Protein AF-A0A7X3R115-F1 (afdb_monomer)

Radius of gyration: 19.07 Å; Cα contacts (8 Å, |Δi|>4): 237; chains: 1; bounding box: 45×30×60 Å

pLDDT: mean 85.82, std 14.01, range [36.28, 98.56]

Nearest PDB structures (foldseek):
  5eo2-assembly1_D  TM=5.093E-01  e=8.673E-04  Staphylococcus aureus subsp. aureus Mu50
  3bnv-assembly1_B  TM=6.381E-01  e=6.927E-03  Campylobacter jejuni
  2ess-assembly1_A-2  TM=6.918E-01  e=4.363E-02  Bacteroides thetaiotaomicron VPI-5482
  2prx-assembly1_A  TM=5.884E-01  e=2.714E-02  Shewanella loihica PV-4
  2prx-assembly1_B  TM=5.678E-01  e=2.410E-02  Shewanella loihica PV-4

Structure (mmCIF, N/CA/C/O backbone):
data_AF-A0A7X3R115-F1
#
_entry.id   AF-A0A7X3R115-F1
#
loop_
_atom_site.group_PDB
_atom_site.id
_atom_site.type_symbol
_atom_site.label_atom_id
_atom_site.label_alt_id
_atom_site.label_comp_id
_atom_site.label_asym_id
_atom_site.label_entity_id
_atom_site.label_seq_id
_atom_site.pdbx_PDB_ins_code
_atom_site.Cartn_x
_atom_site.Cartn_y
_atom_site.Cartn_z
_atom_site.occupancy
_atom_site.B_iso_or_equiv
_atom_site.auth_seq_id
_atom_site.auth_comp_id
_atom_site.auth_asym_id
_atom_site.auth_atom_id
_atom_site.pdbx_PDB_model_num
ATOM 1 N N . MET A 1 1 ? -14.741 -1.376 26.313 1.00 44.09 1 MET A N 1
ATOM 2 C CA . MET A 1 1 ? -14.147 -1.277 24.967 1.00 4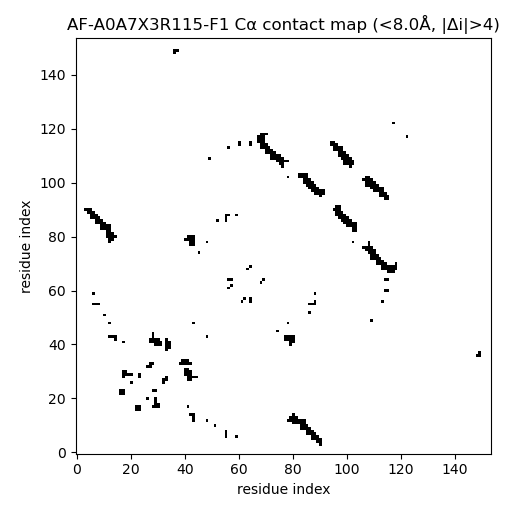4.09 1 MET A CA 1
ATOM 3 C C . MET A 1 1 ? -12.950 -0.357 25.082 1.00 44.09 1 MET A C 1
ATOM 5 O O . MET A 1 1 ? -13.138 0.796 25.445 1.00 44.09 1 MET A O 1
ATOM 9 N N . THR A 1 2 ? -11.740 -0.879 24.907 1.00 53.38 2 THR A N 1
ATOM 10 C CA . THR A 1 2 ? -10.528 -0.062 24.756 1.00 53.38 2 THR A CA 1
ATOM 11 C C . THR A 1 2 ? -10.669 0.765 23.480 1.00 53.38 2 THR A C 1
ATOM 13 O O . THR A 1 2 ? -11.201 0.261 22.490 1.00 53.38 2 THR A O 1
ATOM 16 N N . ALA A 1 3 ? -10.269 2.035 23.516 1.00 65.38 3 ALA A N 1
ATOM 17 C CA . ALA A 1 3 ? -10.263 2.863 22.317 1.00 65.38 3 ALA A CA 1
ATOM 18 C C . ALA A 1 3 ? -9.308 2.246 21.286 1.00 65.38 3 ALA A C 1
ATOM 20 O O . ALA A 1 3 ? -8.254 1.728 21.657 1.00 65.38 3 ALA A O 1
ATOM 21 N N . ALA A 1 4 ? -9.686 2.279 20.008 1.00 79.50 4 ALA A N 1
ATOM 22 C CA . ALA A 1 4 ? -8.748 1.972 18.940 1.00 79.50 4 ALA A CA 1
ATOM 23 C C . ALA A 1 4 ? -7.612 3.004 18.990 1.00 79.50 4 ALA A C 1
ATOM 25 O O . ALA A 1 4 ? -7.859 4.197 19.162 1.00 79.50 4 ALA A O 1
ATOM 26 N N . GLU A 1 5 ? -6.374 2.542 18.869 1.00 88.31 5 GLU A N 1
ATOM 27 C CA . GLU A 1 5 ? -5.181 3.375 18.994 1.00 88.31 5 GLU A CA 1
ATOM 28 C C . GLU A 1 5 ? -4.384 3.355 17.697 1.00 88.31 5 GLU A C 1
ATOM 30 O O . GLU A 1 5 ? -4.398 2.368 16.960 1.00 88.31 5 GLU A O 1
ATOM 35 N N . THR A 1 6 ? -3.653 4.438 17.444 1.00 91.38 6 THR A N 1
ATOM 36 C CA . THR A 1 6 ? -2.671 4.472 16.363 1.00 91.38 6 THR A CA 1
ATOM 37 C C . THR A 1 6 ? -1.557 3.467 16.636 1.00 91.38 6 THR A C 1
ATOM 39 O O . THR A 1 6 ? -1.112 3.292 17.776 1.00 91.38 6 THR A O 1
ATOM 42 N N . ARG A 1 7 ? -1.088 2.818 15.574 1.00 92.69 7 ARG A N 1
ATOM 43 C CA . ARG A 1 7 ? 0.019 1.868 15.615 1.00 92.69 7 ARG A CA 1
ATOM 44 C C . ARG A 1 7 ? 1.049 2.193 14.531 1.00 92.69 7 ARG A C 1
ATOM 46 O O . ARG A 1 7 ? 0.686 2.731 13.484 1.00 92.69 7 ARG A O 1
ATOM 53 N N . GLU A 1 8 ? 2.318 1.892 14.801 1.00 94.94 8 GLU A N 1
ATOM 54 C CA . GLU A 1 8 ? 3.453 2.204 13.925 1.00 94.94 8 GLU A CA 1
ATOM 55 C C . GLU A 1 8 ? 4.391 1.000 13.770 1.00 94.94 8 GLU A C 1
ATOM 57 O O . GLU A 1 8 ? 4.725 0.344 14.754 1.00 94.94 8 GLU A O 1
ATOM 62 N N . TRP A 1 9 ? 4.859 0.775 12.540 1.00 95.50 9 TRP A N 1
ATOM 63 C CA . TRP A 1 9 ? 5.897 -0.191 12.181 1.00 95.50 9 TRP A CA 1
ATOM 64 C C . TRP A 1 9 ? 6.952 0.466 11.308 1.00 95.50 9 TRP A C 1
ATOM 66 O O . TRP A 1 9 ? 6.718 1.499 10.675 1.00 95.50 9 TRP A O 1
ATOM 76 N N . ARG A 1 10 ? 8.128 -0.155 11.265 1.00 96.94 10 ARG A N 1
ATOM 77 C CA . ARG A 1 10 ? 9.242 0.281 10.428 1.00 96.94 10 ARG A CA 1
ATOM 78 C C . ARG A 1 10 ? 9.834 -0.905 9.701 1.00 96.94 10 ARG A C 1
ATOM 80 O O . ARG A 1 10 ? 9.954 -1.987 10.270 1.00 96.94 10 ARG A O 1
ATOM 87 N N . VAL A 1 11 ? 10.220 -0.666 8.459 1.00 96.94 11 VAL A N 1
ATOM 88 C CA . VAL A 1 11 ? 10.942 -1.617 7.623 1.00 96.94 11 VAL A CA 1
ATOM 89 C C . VAL A 1 11 ? 12.022 -0.856 6.870 1.00 96.94 11 VAL A C 1
ATOM 91 O O . VAL A 1 11 ? 11.786 0.256 6.403 1.00 96.94 11 VAL A O 1
ATOM 94 N N . VAL A 1 12 ? 13.213 -1.439 6.777 1.00 97.25 12 VAL A N 1
ATOM 95 C CA . VAL A 1 12 ? 14.221 -0.963 5.829 1.00 97.25 12 VAL A CA 1
ATOM 96 C C . VAL A 1 12 ? 13.921 -1.649 4.513 1.00 97.25 12 VAL A C 1
ATOM 98 O O . VAL A 1 12 ? 13.928 -2.877 4.443 1.00 97.25 12 VAL A O 1
ATOM 101 N N . ALA A 1 13 ? 13.594 -0.856 3.503 1.00 95.06 13 ALA A N 1
ATOM 102 C CA . ALA A 1 13 ? 13.255 -1.353 2.191 1.00 95.06 13 ALA A CA 1
ATOM 103 C C . ALA A 1 13 ? 14.440 -2.104 1.581 1.00 95.06 13 ALA A C 1
ATOM 105 O O . ALA A 1 13 ? 15.583 -1.653 1.660 1.00 95.06 13 ALA A O 1
ATOM 106 N N . PHE A 1 14 ? 14.162 -3.242 0.959 1.00 91.06 14 PHE A N 1
ATOM 107 C CA . PHE A 1 14 ? 15.163 -4.051 0.281 1.00 91.06 14 PHE A CA 1
ATOM 108 C C . PHE A 1 14 ? 14.610 -4.556 -1.049 1.00 91.06 14 PHE A C 1
ATOM 110 O O . PHE A 1 14 ? 13.397 -4.712 -1.218 1.00 91.06 14 PHE A O 1
ATOM 117 N N . LEU A 1 15 ? 15.523 -4.781 -1.985 1.00 84.94 15 LEU A N 1
ATOM 118 C CA . LEU A 1 15 ? 15.281 -5.457 -3.247 1.00 84.94 15 LEU A CA 1
ATOM 119 C C . LEU A 1 15 ? 16.369 -6.521 -3.367 1.00 84.94 15 LEU A C 1
ATOM 121 O O . LEU A 1 15 ? 17.552 -6.190 -3.426 1.00 84.94 15 LEU A O 1
ATOM 125 N N . ASP A 1 16 ? 15.968 -7.786 -3.312 1.00 77.50 16 ASP A N 1
ATOM 126 C CA . ASP A 1 16 ? 16.913 -8.889 -3.456 1.00 77.50 16 ASP A CA 1
ATOM 127 C C . ASP A 1 16 ? 17.467 -8.904 -4.883 1.00 77.50 16 ASP A C 1
ATOM 129 O O . ASP A 1 16 ? 16.737 -8.632 -5.839 1.00 77.50 16 ASP A O 1
ATOM 133 N N . ASP A 1 17 ? 18.762 -9.202 -5.002 1.00 73.88 17 ASP A N 1
ATOM 134 C CA . ASP A 1 17 ? 19.474 -9.316 -6.277 1.00 73.88 17 ASP A CA 1
ATOM 135 C C . ASP A 1 17 ? 19.304 -8.086 -7.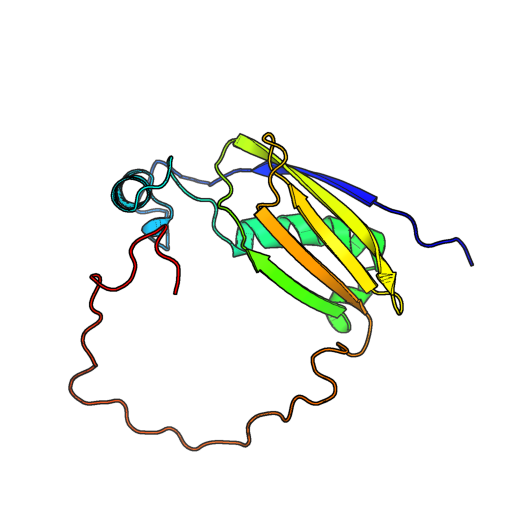198 1.00 73.88 17 ASP A C 1
ATOM 137 O O . ASP A 1 17 ? 19.232 -8.213 -8.418 1.00 73.88 17 ASP A O 1
ATOM 141 N N . GLU A 1 18 ? 19.263 -6.873 -6.623 1.00 67.56 18 GLU A N 1
ATOM 142 C CA . GLU A 1 18 ? 19.039 -5.616 -7.366 1.00 67.56 18 GLU A CA 1
ATOM 143 C C . GLU A 1 18 ? 20.052 -5.355 -8.497 1.00 67.56 18 GLU A C 1
ATOM 145 O O . GLU A 1 18 ? 19.731 -4.666 -9.466 1.00 67.56 18 GLU A O 1
ATOM 150 N N . ASP A 1 19 ? 21.250 -5.935 -8.388 1.00 68.12 19 ASP A N 1
ATOM 151 C CA . ASP A 1 19 ? 22.332 -5.846 -9.373 1.00 68.12 19 ASP A CA 1
ATOM 152 C C . ASP A 1 19 ? 22.329 -7.003 -10.398 1.00 68.12 19 ASP A C 1
ATOM 154 O O . ASP A 1 19 ? 23.183 -7.026 -11.288 1.00 68.12 19 ASP A O 1
ATOM 158 N N . ASP A 1 20 ? 21.410 -7.975 -10.289 1.00 70.25 20 ASP A N 1
ATOM 159 C CA . ASP A 1 20 ? 21.247 -9.077 -11.247 1.00 70.25 20 ASP A CA 1
ATOM 160 C C . ASP A 1 20 ? 19.943 -8.922 -12.055 1.00 70.25 20 ASP A C 1
ATOM 162 O O . ASP A 1 20 ? 18.870 -9.373 -11.640 1.00 70.25 20 ASP A O 1
ATOM 166 N N . PRO A 1 21 ? 20.014 -8.355 -13.273 1.00 64.19 21 PRO A N 1
ATOM 167 C CA . PRO A 1 21 ? 18.851 -8.193 -14.139 1.00 64.19 21 PRO A CA 1
ATOM 168 C C . PRO A 1 21 ? 18.144 -9.509 -14.487 1.00 64.19 21 PRO A C 1
ATOM 170 O O . PRO A 1 21 ? 16.980 -9.477 -14.877 1.00 64.19 21 PRO A O 1
ATOM 173 N N . ALA A 1 22 ? 18.823 -10.659 -14.389 1.00 65.62 22 ALA A N 1
ATOM 174 C CA . ALA A 1 22 ? 18.226 -11.963 -14.668 1.00 65.62 22 ALA A CA 1
ATOM 175 C C . ALA A 1 22 ? 17.395 -12.506 -13.492 1.00 65.62 22 ALA A C 1
ATOM 177 O O . ALA A 1 22 ? 16.547 -13.375 -13.707 1.00 65.62 22 ALA A O 1
ATOM 178 N N . ALA A 1 23 ? 17.621 -12.002 -12.274 1.00 62.34 23 ALA A N 1
ATOM 179 C CA . ALA A 1 23 ? 16.837 -12.335 -11.086 1.00 62.34 23 ALA A CA 1
ATOM 180 C C . ALA A 1 23 ? 15.541 -11.506 -10.986 1.00 62.34 23 ALA A C 1
ATOM 182 O O . ALA A 1 23 ? 14.582 -11.912 -10.326 1.00 62.34 23 ALA A O 1
ATOM 183 N N . LEU A 1 24 ? 15.477 -10.371 -11.689 1.00 64.19 24 LEU A N 1
ATOM 184 C CA . LEU A 1 24 ? 14.325 -9.477 -11.695 1.00 64.19 24 LEU A CA 1
ATOM 185 C C . LEU A 1 24 ? 13.272 -9.929 -12.717 1.00 64.19 24 LEU A C 1
ATOM 187 O O . LEU A 1 24 ? 13.471 -9.875 -13.929 1.00 64.19 24 LEU A O 1
ATOM 191 N N . VAL A 1 25 ? 12.109 -10.352 -12.214 1.00 64.69 25 VAL A N 1
ATOM 192 C CA . VAL A 1 25 ? 10.982 -10.829 -13.040 1.00 64.69 25 VAL A CA 1
ATOM 193 C C . VAL A 1 25 ? 10.370 -9.705 -13.893 1.00 64.69 25 VAL A C 1
ATOM 195 O O . VAL A 1 25 ? 9.878 -9.973 -14.990 1.00 64.69 25 VAL A O 1
ATOM 198 N N . ASP A 1 26 ? 10.425 -8.455 -13.418 1.00 70.94 26 ASP A N 1
ATOM 199 C CA . ASP A 1 26 ? 10.033 -7.259 -14.172 1.00 70.94 26 ASP A CA 1
ATOM 200 C C . ASP A 1 26 ? 11.241 -6.309 -14.327 1.00 70.94 26 ASP A C 1
ATOM 202 O O . ASP A 1 26 ? 11.765 -5.810 -13.322 1.00 70.94 26 ASP A O 1
ATOM 206 N N . PRO A 1 27 ? 11.680 -6.022 -15.570 1.00 72.31 27 PRO A N 1
ATOM 207 C CA . PRO A 1 27 ? 12.828 -5.163 -15.842 1.00 72.31 27 PRO A CA 1
ATOM 208 C C . PRO A 1 27 ? 12.720 -3.747 -15.270 1.00 72.31 27 PRO A C 1
ATOM 210 O O . PRO A 1 27 ? 13.751 -3.095 -15.108 1.00 72.31 27 PRO A O 1
ATOM 213 N N . VAL A 1 28 ? 11.519 -3.235 -14.966 1.00 73.19 28 VAL A N 1
ATOM 214 C CA . VAL A 1 28 ? 11.351 -1.886 -14.388 1.00 73.19 28 VAL A CA 1
ATOM 215 C C . VAL A 1 28 ? 12.022 -1.749 -13.017 1.00 73.19 28 VAL A C 1
ATOM 217 O O . VAL A 1 28 ? 12.358 -0.642 -12.599 1.00 73.19 28 VAL A O 1
ATOM 220 N N . HIS A 1 29 ? 12.258 -2.872 -12.335 1.00 78.94 29 HIS A N 1
ATOM 221 C CA . HIS A 1 29 ? 12.978 -2.922 -11.066 1.00 78.94 29 HIS A CA 1
ATOM 222 C C . HIS A 1 29 ? 14.501 -2.931 -11.241 1.00 78.94 29 HIS A C 1
ATOM 224 O O . HIS A 1 29 ? 15.210 -2.806 -10.250 1.00 78.94 29 HIS A O 1
ATOM 230 N N . SER A 1 30 ? 15.014 -3.019 -12.476 1.00 80.38 30 SER A N 1
ATOM 231 C CA . SER A 1 30 ? 16.454 -2.931 -12.733 1.00 80.38 30 SER A CA 1
ATOM 232 C C . SER A 1 30 ? 16.961 -1.488 -12.606 1.00 80.38 30 SER A C 1
ATOM 234 O O . SER A 1 30 ? 16.266 -0.545 -13.014 1.00 80.38 30 SER A O 1
ATOM 236 N N . PRO A 1 31 ? 18.180 -1.275 -12.080 1.00 81.12 31 PRO A N 1
ATOM 237 C CA . PRO A 1 31 ? 18.756 0.057 -11.947 1.00 81.12 31 PRO A CA 1
ATOM 238 C C . PRO A 1 31 ? 18.918 0.796 -13.284 1.00 81.12 31 PRO A C 1
ATOM 240 O O . PRO A 1 31 ? 18.854 2.029 -13.305 1.00 81.12 31 PRO A O 1
ATOM 243 N N . GLU A 1 32 ? 19.163 0.080 -14.383 1.00 82.12 32 GLU A N 1
ATOM 244 C CA . GLU A 1 32 ? 19.354 0.645 -15.720 1.00 82.12 32 GLU A CA 1
ATOM 245 C C . GLU A 1 32 ? 18.037 1.183 -16.280 1.00 82.12 32 GLU A C 1
ATOM 247 O O . GLU A 1 32 ? 17.932 2.384 -16.548 1.00 82.12 32 GLU A O 1
ATOM 252 N N . LEU A 1 33 ? 17.011 0.329 -16.398 1.00 81.31 33 LEU A N 1
ATOM 253 C CA . LEU A 1 33 ? 15.732 0.733 -16.985 1.00 81.31 33 LEU A CA 1
ATOM 254 C C . LEU A 1 33 ? 15.024 1.776 -16.116 1.00 81.31 33 LEU A C 1
ATOM 256 O O . LEU A 1 33 ? 14.454 2.732 -16.642 1.00 81.31 33 LEU A O 1
ATOM 260 N N . ALA A 1 34 ? 15.096 1.657 -14.788 1.00 84.50 34 ALA A N 1
ATOM 261 C CA . ALA A 1 34 ? 14.502 2.648 -13.899 1.00 84.50 34 ALA A CA 1
ATOM 262 C C . ALA A 1 34 ? 15.097 4.051 -14.135 1.00 84.50 34 ALA A C 1
ATOM 264 O O . ALA A 1 34 ? 14.360 5.038 -14.209 1.00 84.50 34 ALA A O 1
ATOM 265 N N . ARG A 1 35 ? 16.418 4.153 -14.334 1.00 85.81 35 ARG A N 1
ATOM 266 C CA . ARG A 1 35 ? 17.076 5.431 -14.651 1.00 85.81 35 ARG A CA 1
ATOM 267 C C . ARG A 1 35 ? 16.712 5.954 -16.034 1.00 85.81 35 ARG A C 1
ATOM 269 O O . ARG A 1 35 ? 16.486 7.156 -16.169 1.00 85.81 35 ARG A O 1
ATOM 276 N N . GLU A 1 36 ? 16.607 5.086 -17.039 1.00 85.75 36 GLU A N 1
ATOM 277 C CA . GLU A 1 36 ? 16.128 5.472 -18.376 1.00 85.75 36 GLU A CA 1
ATOM 278 C C . GLU A 1 36 ? 14.705 6.053 -18.334 1.00 85.75 36 GLU A C 1
ATOM 280 O O . GLU A 1 36 ? 14.395 7.002 -19.057 1.00 85.75 36 GLU A O 1
ATOM 285 N N . LEU A 1 37 ? 13.861 5.537 -17.437 1.00 83.75 37 LEU A N 1
ATOM 286 C CA . LEU A 1 37 ? 12.502 6.024 -17.192 1.00 83.75 37 LEU A CA 1
ATOM 287 C C . LEU A 1 37 ? 12.437 7.264 -16.277 1.00 83.75 37 LEU A C 1
ATOM 289 O O . LEU A 1 37 ? 11.352 7.806 -16.058 1.00 83.75 37 LEU A O 1
ATOM 293 N N . GLY A 1 38 ? 13.579 7.749 -15.777 1.00 87.31 38 GLY A N 1
ATOM 294 C CA . GLY A 1 38 ? 13.687 8.972 -14.976 1.00 87.31 38 GLY A CA 1
ATOM 295 C C . GLY A 1 38 ? 13.582 8.779 -13.460 1.00 87.31 38 GLY A C 1
ATOM 296 O O . GLY A 1 38 ? 13.442 9.767 -12.737 1.00 87.31 38 GLY A O 1
ATOM 297 N N . PHE A 1 39 ? 13.654 7.544 -12.961 1.00 89.38 39 PHE A N 1
ATOM 298 C CA . PHE A 1 39 ? 13.746 7.260 -11.527 1.00 89.38 39 PHE A CA 1
ATOM 299 C C . PHE A 1 39 ? 15.184 7.408 -11.009 1.00 89.38 39 PHE A C 1
ATOM 301 O O . PHE A 1 39 ? 16.151 7.408 -11.772 1.00 89.38 39 PHE A O 1
ATOM 308 N N . ALA A 1 40 ? 15.343 7.530 -9.687 1.00 86.12 40 ALA A N 1
ATOM 309 C CA . ALA A 1 40 ? 16.663 7.700 -9.073 1.00 86.12 40 ALA A CA 1
ATOM 310 C C . ALA A 1 40 ? 17.525 6.417 -9.108 1.00 86.12 40 ALA A C 1
ATOM 312 O O . ALA A 1 40 ? 18.757 6.483 -9.055 1.00 86.12 40 ALA A O 1
ATOM 313 N N . GLY A 1 41 ? 16.884 5.253 -9.219 1.00 86.44 41 GLY A N 1
ATOM 314 C CA . GLY A 1 41 ? 17.501 3.930 -9.203 1.00 86.44 41 GLY A CA 1
ATOM 315 C C . GLY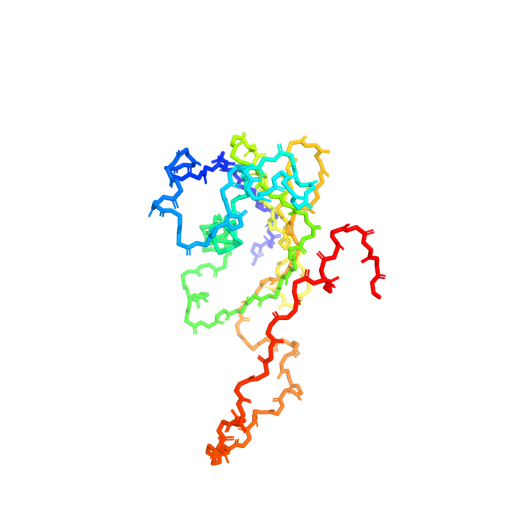 A 1 41 ? 16.435 2.838 -9.223 1.00 86.44 41 GLY A C 1
ATOM 316 O O . GLY A 1 41 ? 15.269 3.136 -9.491 1.00 86.44 41 GLY A O 1
ATOM 317 N N . ALA A 1 42 ? 16.844 1.603 -8.929 1.00 86.81 42 ALA A N 1
ATOM 318 C CA . ALA A 1 42 ? 15.950 0.454 -8.837 1.00 86.81 42 ALA A CA 1
ATOM 319 C C . ALA A 1 42 ? 14.763 0.734 -7.904 1.00 86.81 42 ALA A C 1
ATOM 321 O O . ALA A 1 42 ? 14.915 1.323 -6.831 1.00 86.81 42 ALA A O 1
ATOM 322 N N . LEU A 1 43 ? 13.573 0.326 -8.337 1.00 89.94 43 LEU A N 1
ATOM 323 C CA . LEU A 1 43 ? 12.340 0.492 -7.576 1.00 89.94 43 LEU A CA 1
ATOM 324 C C . LEU A 1 43 ? 12.020 -0.802 -6.845 1.00 89.94 43 LEU A C 1
ATOM 326 O O . LEU A 1 43 ? 12.040 -1.862 -7.463 1.00 89.94 43 LEU A O 1
ATOM 330 N N . VAL A 1 44 ? 11.618 -0.725 -5.580 1.00 91.25 44 VAL A N 1
ATOM 331 C CA . VAL A 1 44 ? 11.010 -1.887 -4.925 1.00 91.25 44 VAL A CA 1
ATOM 332 C C . VAL A 1 44 ? 9.641 -2.163 -5.556 1.00 91.25 44 VAL A C 1
ATOM 334 O O . VAL A 1 44 ? 8.853 -1.241 -5.786 1.00 91.25 44 VAL A O 1
ATOM 337 N N . ALA A 1 45 ? 9.349 -3.436 -5.822 1.00 89.75 45 ALA A N 1
ATOM 338 C CA . ALA A 1 45 ? 8.067 -3.871 -6.363 1.00 89.75 45 ALA A CA 1
ATOM 339 C C . ALA A 1 45 ? 6.885 -3.503 -5.449 1.00 89.75 45 ALA A C 1
ATOM 341 O O . ALA A 1 45 ? 6.971 -3.550 -4.220 1.00 89.75 45 ALA A O 1
ATOM 342 N N . GLY A 1 46 ? 5.771 -3.075 -6.051 1.00 90.38 46 GLY A N 1
ATOM 343 C CA . GLY A 1 46 ? 4.633 -2.530 -5.305 1.00 90.38 46 GLY A CA 1
ATOM 344 C C . GLY A 1 46 ? 3.959 -3.554 -4.389 1.00 90.38 46 GLY A C 1
ATOM 345 O O . GLY A 1 46 ? 3.487 -3.202 -3.311 1.00 90.38 46 GLY A O 1
ATOM 346 N N . ASP A 1 47 ? 3.946 -4.820 -4.789 1.00 90.06 47 ASP A N 1
ATOM 347 C CA . ASP A 1 47 ? 3.507 -5.952 -3.974 1.00 90.06 47 ASP A CA 1
ATOM 348 C C . ASP A 1 47 ? 4.399 -6.161 -2.744 1.00 90.06 47 ASP A C 1
ATOM 350 O O . ASP A 1 47 ? 3.861 -6.328 -1.650 1.00 90.06 47 ASP A O 1
ATOM 354 N N . ASN A 1 48 ? 5.725 -6.048 -2.881 1.00 92.06 48 ASN A N 1
ATOM 355 C CA . ASN A 1 48 ? 6.655 -6.075 -1.745 1.00 92.06 48 ASN A CA 1
ATOM 356 C C . ASN A 1 48 ? 6.400 -4.905 -0.790 1.00 92.06 48 ASN A C 1
ATOM 358 O O . ASN A 1 48 ? 6.238 -5.112 0.414 1.00 92.06 48 ASN A O 1
ATOM 362 N N . VAL A 1 49 ? 6.291 -3.683 -1.330 1.00 95.25 49 VAL A N 1
ATOM 363 C CA . VAL A 1 49 ? 5.983 -2.487 -0.532 1.00 95.25 49 VAL A CA 1
ATOM 364 C C . VAL A 1 49 ? 4.667 -2.686 0.221 1.00 95.25 49 VAL A C 1
ATOM 366 O O . VAL A 1 49 ? 4.618 -2.531 1.437 1.00 95.25 49 VAL A O 1
ATOM 369 N N . TRP A 1 50 ? 3.593 -3.084 -0.462 1.00 96.19 50 TRP A N 1
ATOM 370 C CA . TRP A 1 50 ? 2.312 -3.351 0.190 1.00 96.19 50 TRP A CA 1
ATOM 371 C C . TRP A 1 50 ? 2.412 -4.469 1.238 1.00 96.19 50 TRP A C 1
ATOM 373 O O . TRP A 1 50 ? 1.865 -4.333 2.336 1.00 96.19 50 TRP A O 1
ATOM 383 N N . GLY A 1 51 ? 3.139 -5.544 0.936 1.00 95.44 51 GLY A N 1
ATOM 384 C CA . GLY A 1 51 ? 3.322 -6.703 1.806 1.00 95.44 51 GLY A CA 1
ATOM 385 C C . GLY A 1 51 ? 3.894 -6.347 3.178 1.00 95.44 51 GLY A C 1
ATOM 386 O O . GLY A 1 51 ? 3.451 -6.898 4.186 1.00 95.44 51 GLY A O 1
ATOM 387 N N . TRP A 1 52 ? 4.792 -5.361 3.260 1.00 96.56 52 TRP A N 1
ATOM 388 C CA . TRP A 1 52 ? 5.343 -4.903 4.541 1.00 96.56 52 TRP A CA 1
ATOM 389 C C . TRP A 1 52 ? 4.306 -4.289 5.483 1.00 96.56 52 TRP A C 1
ATOM 391 O O . TRP A 1 52 ? 4.538 -4.227 6.689 1.00 96.56 52 TRP A O 1
ATOM 401 N N . SER A 1 53 ? 3.148 -3.870 4.969 1.00 97.19 53 SER A N 1
ATOM 402 C CA . SER A 1 53 ? 2.047 -3.395 5.806 1.00 97.19 53 SER A CA 1
ATOM 403 C C . SER A 1 53 ? 1.224 -4.515 6.447 1.00 97.19 53 SER A C 1
ATOM 405 O O . SER A 1 53 ? 0.515 -4.268 7.420 1.00 97.19 53 SER A O 1
ATOM 407 N N . VAL A 1 54 ? 1.322 -5.754 5.959 1.00 96.69 54 VAL A N 1
ATOM 408 C CA . VAL A 1 54 ? 0.487 -6.865 6.438 1.00 96.69 54 VAL A CA 1
ATOM 409 C C . VAL A 1 54 ? 0.695 -7.166 7.928 1.00 96.69 54 VAL A C 1
ATOM 411 O O . VAL A 1 54 ? -0.311 -7.246 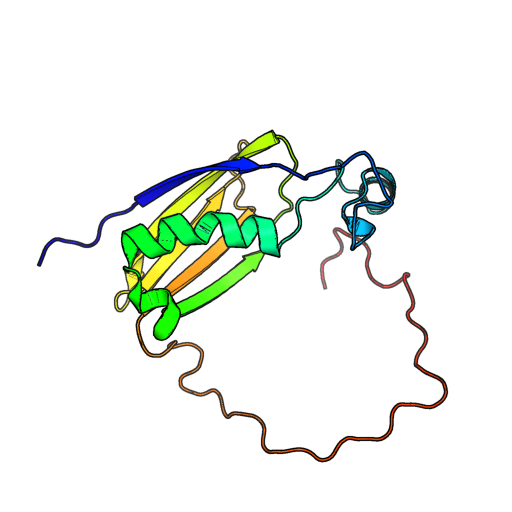8.630 1.00 96.69 54 VAL A O 1
ATOM 414 N N . PRO A 1 55 ? 1.926 -7.256 8.476 1.00 95.25 55 PRO A N 1
ATOM 415 C CA . PRO A 1 55 ? 2.116 -7.459 9.916 1.00 95.25 55 PRO A CA 1
ATOM 416 C C . PRO A 1 55 ? 1.421 -6.384 10.761 1.00 95.25 55 PRO A C 1
ATOM 418 O O . PRO A 1 55 ? 0.721 -6.695 11.722 1.00 95.25 55 PRO A O 1
ATOM 421 N N . ALA A 1 56 ? 1.526 -5.126 10.327 1.00 95.31 56 ALA A N 1
ATOM 422 C CA . ALA A 1 56 ? 0.893 -3.983 10.970 1.00 95.31 56 ALA A CA 1
ATOM 423 C C . ALA A 1 56 ? -0.640 -4.093 11.005 1.00 95.31 56 ALA A C 1
ATOM 425 O O . ALA A 1 56 ? -1.296 -3.786 12.005 1.00 95.31 56 ALA A O 1
ATOM 426 N N . ILE A 1 57 ? -1.216 -4.569 9.904 1.00 96.62 57 ILE A N 1
ATOM 427 C CA . ILE A 1 57 ? -2.648 -4.819 9.776 1.00 96.62 57 ILE A CA 1
ATOM 428 C C . ILE A 1 57 ? -3.080 -5.965 10.698 1.00 96.62 57 ILE A C 1
ATOM 430 O O . ILE A 1 57 ? -4.065 -5.813 11.419 1.00 96.62 57 ILE A O 1
ATOM 434 N N . LEU A 1 58 ? -2.344 -7.079 10.718 1.00 95.88 58 LEU A N 1
ATOM 435 C CA . LEU A 1 58 ? -2.667 -8.249 11.543 1.00 95.88 58 LEU A CA 1
ATOM 436 C C . LEU A 1 58 ? -2.598 -7.933 13.038 1.00 95.88 58 LEU A C 1
ATOM 438 O O . LEU A 1 58 ? -3.510 -8.285 13.780 1.00 95.88 58 LEU A O 1
ATOM 442 N N . GLU A 1 59 ? -1.586 -7.192 13.482 1.00 94.00 59 GLU A N 1
ATOM 443 C CA . GLU A 1 59 ? -1.488 -6.744 14.875 1.00 94.00 59 GLU A CA 1
ATOM 444 C C . GLU A 1 59 ? -2.615 -5.770 15.271 1.00 94.00 59 GLU A C 1
ATOM 446 O O . GLU A 1 59 ? -3.012 -5.715 16.437 1.00 94.00 59 GLU A O 1
ATOM 451 N N . THR A 1 60 ? -3.154 -5.007 14.313 1.00 94.19 60 THR A N 1
ATOM 452 C CA . THR A 1 60 ? -4.206 -4.007 14.565 1.00 94.19 60 THR A CA 1
ATOM 453 C C . THR A 1 60 ? -5.618 -4.601 14.504 1.0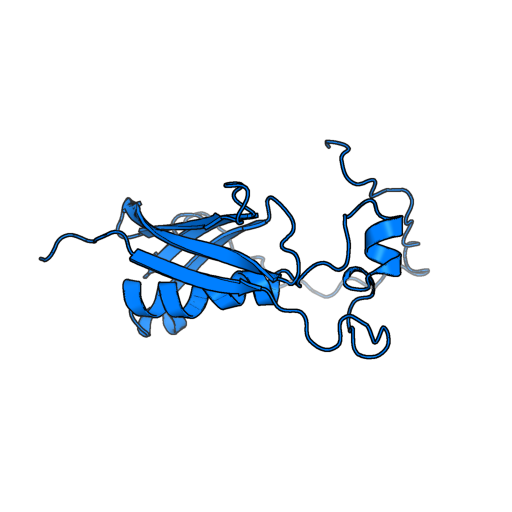0 94.19 60 THR A C 1
ATOM 455 O O . THR A 1 60 ? -6.459 -4.296 15.350 1.00 94.19 60 THR A O 1
ATOM 458 N N . LEU A 1 61 ? -5.904 -5.433 13.500 1.00 93.88 61 LEU A N 1
ATOM 459 C CA . LEU A 1 61 ? -7.246 -5.945 13.181 1.00 93.88 61 LEU A CA 1
ATOM 460 C C . LEU A 1 61 ? -7.436 -7.434 13.529 1.00 93.88 61 LEU A C 1
ATOM 462 O O . LEU A 1 61 ? -8.579 -7.916 13.570 1.00 93.88 61 LEU A O 1
ATOM 466 N N . GLY A 1 62 ? -6.343 -8.140 13.825 1.00 95.12 62 GLY A N 1
ATOM 467 C CA . GLY A 1 62 ? -6.292 -9.574 14.100 1.00 95.12 62 GLY A CA 1
ATOM 468 C C . GLY A 1 62 ? -6.307 -10.442 12.839 1.00 95.12 62 GLY A C 1
ATOM 469 O O . GLY A 1 62 ? -6.734 -10.009 11.768 1.00 95.12 62 GLY A O 1
ATOM 470 N N . ASP A 1 63 ? -5.922 -11.709 12.999 1.00 96.81 63 ASP A N 1
ATOM 471 C CA . ASP A 1 63 ? -5.761 -12.685 11.906 1.00 96.81 63 ASP A CA 1
ATOM 472 C C . ASP A 1 63 ? -7.020 -12.899 11.058 1.00 96.81 63 ASP A C 1
ATOM 474 O O . ASP A 1 63 ? -6.932 -13.137 9.858 1.00 96.81 63 ASP A O 1
ATOM 478 N N . ALA A 1 64 ? -8.205 -12.720 11.646 1.00 95.50 64 ALA A N 1
ATOM 479 C CA . ALA A 1 64 ? -9.482 -12.798 10.934 1.00 95.50 64 ALA A CA 1
ATOM 480 C C . ALA A 1 64 ? -9.641 -11.734 9.824 1.00 95.50 64 ALA A C 1
ATOM 482 O O . ALA A 1 64 ? -10.601 -11.782 9.054 1.00 95.50 64 ALA A O 1
ATOM 483 N N . TRP A 1 65 ? -8.736 -10.753 9.739 1.00 96.56 65 TRP A N 1
ATOM 484 C CA . TRP A 1 65 ? -8.632 -9.867 8.583 1.00 96.56 65 TRP A CA 1
ATOM 485 C C . TRP A 1 65 ? -8.205 -10.612 7.306 1.00 96.56 65 TRP A C 1
ATOM 487 O O . TRP A 1 65 ? -8.625 -10.223 6.225 1.00 96.56 65 TRP A O 1
ATOM 497 N N . LEU A 1 66 ? -7.455 -11.711 7.393 1.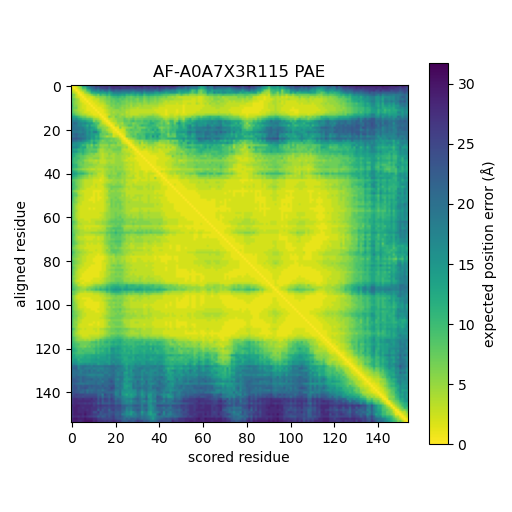00 96.50 66 LEU A N 1
ATOM 498 C CA . LEU A 1 66 ? -7.108 -12.505 6.206 1.00 96.50 66 LEU A CA 1
ATOM 499 C C . LEU A 1 66 ? -8.343 -13.158 5.568 1.00 96.50 66 LEU A C 1
ATOM 501 O O . LEU A 1 66 ? -8.424 -13.253 4.347 1.00 96.50 66 LEU A O 1
ATOM 505 N N . ASP A 1 67 ? -9.319 -13.554 6.389 1.00 95.31 67 ASP A N 1
ATOM 506 C CA . ASP A 1 67 ? -10.545 -14.216 5.925 1.00 95.31 67 ASP A CA 1
ATOM 507 C C . ASP A 1 67 ? -11.652 -13.223 5.540 1.00 95.31 67 ASP A C 1
ATOM 509 O O . ASP A 1 67 ? -12.449 -13.465 4.630 1.00 95.31 67 ASP A O 1
ATOM 513 N N . HIS A 1 68 ? -11.751 -12.114 6.277 1.00 93.62 68 HIS A N 1
ATOM 514 C CA . HIS A 1 68 ? -12.895 -11.197 6.227 1.00 93.62 68 HIS A CA 1
ATOM 515 C C . HIS A 1 68 ? -12.484 -9.725 6.180 1.00 93.62 68 HIS A C 1
ATOM 517 O O . HIS A 1 68 ? -13.249 -8.850 6.584 1.00 93.62 68 HIS A O 1
ATOM 523 N N . GLY A 1 69 ? -11.256 -9.441 5.775 1.00 95.06 69 GLY A N 1
ATOM 524 C CA . GLY A 1 69 ? -10.726 -8.096 5.655 1.00 95.06 69 GLY A CA 1
ATOM 525 C C . GLY A 1 69 ? -10.880 -7.511 4.264 1.00 95.06 69 GLY A C 1
ATOM 526 O O . GLY A 1 69 ? -11.141 -8.198 3.279 1.00 95.06 69 GLY A O 1
ATOM 527 N N . TRP A 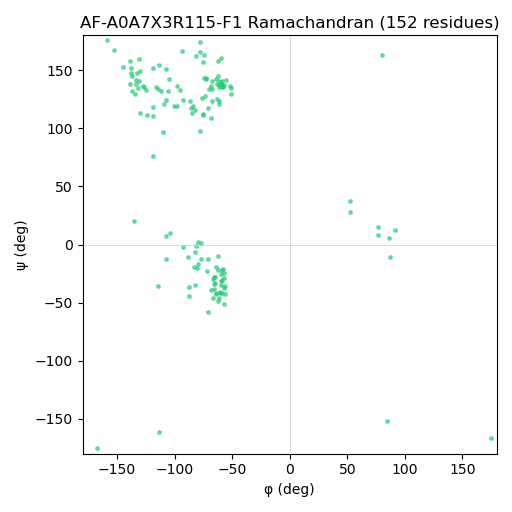1 70 ? -10.666 -6.207 4.190 1.00 95.44 70 TRP A N 1
ATOM 528 C CA . TRP A 1 70 ? -10.487 -5.491 2.940 1.00 95.44 70 TRP A CA 1
ATOM 529 C C . TRP A 1 70 ? -9.365 -4.465 3.077 1.00 95.44 70 TRP A C 1
ATOM 531 O O . TRP A 1 70 ? -9.032 -4.014 4.178 1.00 95.44 70 TRP A O 1
ATOM 541 N N . ALA A 1 71 ? -8.802 -4.088 1.932 1.00 95.50 71 ALA A N 1
ATOM 542 C CA . ALA A 1 71 ? -7.872 -2.982 1.784 1.00 95.50 71 ALA A CA 1
ATOM 543 C C . ALA A 1 71 ? -8.220 -2.182 0.527 1.00 95.50 71 ALA A C 1
ATOM 545 O O . ALA A 1 71 ? -8.624 -2.745 -0.491 1.00 95.50 71 ALA A O 1
ATOM 546 N N . ARG A 1 72 ? -8.030 -0.866 0.585 1.00 92.69 72 ARG A N 1
ATOM 547 C CA . ARG A 1 72 ? -8.000 0.017 -0.585 1.00 92.69 72 ARG A CA 1
ATOM 548 C C . ARG A 1 72 ? -6.807 0.941 -0.440 1.00 92.69 72 ARG A C 1
ATOM 550 O O . ARG A 1 72 ? -6.646 1.571 0.598 1.00 92.69 72 ARG A O 1
ATOM 557 N N . PHE A 1 73 ? -5.971 1.048 -1.456 1.00 95.69 73 PHE A N 1
ATOM 558 C CA . PHE A 1 73 ? -4.764 1.860 -1.355 1.00 95.69 73 PHE A CA 1
ATOM 559 C C . PHE A 1 73 ? -4.332 2.382 -2.716 1.00 95.69 73 PHE A C 1
ATOM 561 O O . PHE A 1 73 ? -4.854 1.992 -3.760 1.00 95.69 73 PHE A O 1
ATOM 568 N N . ARG A 1 74 ? -3.403 3.332 -2.686 1.00 96.56 74 ARG A N 1
ATOM 569 C CA . ARG A 1 74 ? -2.790 3.927 -3.868 1.00 96.56 74 ARG A CA 1
ATOM 570 C C . ARG A 1 74 ? -1.297 4.067 -3.632 1.00 96.56 74 ARG A C 1
ATOM 572 O O . ARG A 1 74 ? -0.896 4.639 -2.618 1.00 96.56 74 ARG A O 1
ATOM 579 N N . PHE A 1 75 ? -0.504 3.629 -4.604 1.00 96.25 75 PHE A N 1
ATOM 580 C CA . PHE A 1 75 ? 0.899 4.012 -4.707 1.00 96.25 75 PHE A CA 1
ATOM 581 C C . PHE A 1 75 ? 0.975 5.461 -5.194 1.00 96.25 75 PHE A C 1
ATOM 583 O O . PHE A 1 75 ? 0.311 5.852 -6.155 1.00 96.25 75 PHE A O 1
ATOM 590 N N . ARG A 1 76 ? 1.721 6.287 -4.469 1.00 96.50 76 ARG A N 1
ATOM 591 C CA . ARG A 1 76 ? 1.846 7.731 -4.694 1.00 96.50 76 ARG A CA 1
ATOM 592 C C . ARG A 1 76 ? 3.251 8.107 -5.117 1.00 96.50 76 ARG A C 1
ATOM 594 O O . ARG A 1 76 ? 3.389 9.020 -5.924 1.00 96.50 76 ARG A O 1
ATOM 601 N N . GLN A 1 77 ? 4.253 7.428 -4.566 1.00 94.62 77 GLN A N 1
ATOM 602 C CA . GLN A 1 77 ? 5.670 7.621 -4.852 1.00 94.62 77 GLN A CA 1
ATOM 603 C C . GLN A 1 77 ? 6.395 6.271 -4.804 1.00 94.62 77 GLN A C 1
ATOM 605 O O . GLN A 1 77 ? 5.937 5.374 -4.089 1.00 94.62 77 GLN A O 1
ATOM 610 N N . PRO A 1 78 ? 7.508 6.124 -5.543 1.00 93.56 78 PRO A N 1
ATOM 611 C CA . PRO A 1 78 ? 8.365 4.952 -5.431 1.00 93.56 78 PRO A CA 1
ATOM 612 C C . PRO A 1 78 ? 8.975 4.820 -4.029 1.00 93.56 78 PRO A C 1
ATOM 614 O O . PRO A 1 78 ? 9.106 5.800 -3.292 1.00 93.56 78 PRO A O 1
ATOM 617 N N . VAL A 1 79 ? 9.369 3.594 -3.697 1.00 95.06 79 VAL A N 1
ATOM 618 C CA . VAL A 1 79 ? 10.220 3.261 -2.551 1.00 95.06 79 VAL A CA 1
ATOM 619 C C . VAL A 1 79 ? 11.516 2.684 -3.103 1.00 95.06 79 VAL A C 1
ATOM 621 O O . VAL A 1 79 ? 11.474 1.867 -4.029 1.00 95.06 79 VAL A O 1
ATOM 624 N N . TYR A 1 80 ? 12.643 3.116 -2.547 1.00 93.81 80 TYR A N 1
ATOM 625 C CA . TYR A 1 80 ? 13.966 2.680 -2.974 1.00 93.81 80 TYR A CA 1
ATOM 626 C C . TYR A 1 80 ? 14.597 1.741 -1.939 1.00 93.81 80 TYR A C 1
ATOM 628 O O . TYR A 1 80 ? 14.321 1.871 -0.743 1.00 93.81 80 TYR A O 1
ATOM 636 N N . PRO A 1 81 ? 15.464 0.811 -2.369 1.00 93.25 81 PRO A N 1
ATOM 637 C CA . PRO A 1 81 ? 16.299 0.036 -1.459 1.00 93.25 81 PRO A CA 1
ATOM 638 C C . PRO A 1 81 ? 17.052 0.946 -0.475 1.00 93.25 81 PRO A C 1
ATOM 640 O O . PRO A 1 81 ? 17.592 1.988 -0.848 1.00 93.25 81 PRO A O 1
ATOM 643 N N . GLY A 1 82 ? 17.047 0.575 0.805 1.00 94.94 82 GLY A N 1
ATOM 644 C CA . GLY A 1 82 ? 17.630 1.346 1.903 1.00 94.94 82 GLY A CA 1
ATOM 645 C C . GLY A 1 82 ? 16.709 2.395 2.541 1.00 94.94 82 GLY A C 1
ATOM 646 O O . GLY A 1 82 ? 17.050 2.900 3.612 1.00 94.94 82 GLY A O 1
ATOM 647 N N . ASP A 1 83 ? 15.544 2.707 1.960 1.00 96.75 83 ASP A N 1
ATOM 648 C CA . ASP A 1 83 ? 14.575 3.607 2.598 1.00 96.75 83 ASP A CA 1
ATOM 649 C C . ASP A 1 83 ? 14.062 3.008 3.918 1.00 96.75 83 ASP A C 1
ATOM 651 O O . ASP A 1 83 ? 13.500 1.914 3.943 1.00 96.75 83 ASP A O 1
ATOM 655 N N . GLU A 1 84 ? 14.174 3.744 5.028 1.00 98.00 84 GLU A N 1
ATOM 656 C CA . GLU A 1 84 ? 13.448 3.403 6.256 1.00 98.00 84 GLU A CA 1
ATOM 657 C C . GLU A 1 84 ? 11.989 3.857 6.122 1.00 98.00 84 GLU A C 1
ATOM 659 O O . GLU A 1 84 ? 11.649 5.028 6.321 1.00 98.00 84 GLU A O 1
ATOM 664 N N . VAL A 1 85 ? 11.115 2.924 5.756 1.00 98.25 85 VAL A N 1
ATOM 665 C CA . VAL A 1 85 ? 9.694 3.188 5.557 1.00 98.25 85 VAL A CA 1
ATOM 666 C C . VAL A 1 85 ? 8.956 3.053 6.881 1.00 98.25 85 VAL A C 1
ATOM 668 O O . VAL A 1 85 ? 8.965 2.000 7.522 1.00 98.25 85 VAL A O 1
ATOM 671 N N . ARG A 1 86 ? 8.262 4.123 7.273 1.00 98.38 86 ARG A N 1
ATOM 672 C CA . ARG A 1 86 ? 7.366 4.145 8.431 1.00 98.38 86 ARG A CA 1
ATOM 673 C C . ARG A 1 86 ? 5.944 3.820 7.991 1.00 98.38 86 ARG A C 1
ATOM 675 O O . ARG A 1 86 ? 5.381 4.528 7.161 1.00 98.38 86 ARG A O 1
ATOM 682 N N . ILE A 1 87 ? 5.350 2.803 8.598 1.00 98.50 87 ILE A N 1
ATOM 683 C CA . ILE A 1 87 ? 3.981 2.356 8.346 1.00 98.50 87 ILE A CA 1
ATOM 684 C C . ILE A 1 87 ? 3.124 2.757 9.539 1.00 98.50 87 ILE A C 1
ATOM 686 O O . ILE A 1 87 ? 3.434 2.377 10.663 1.00 98.50 87 ILE A O 1
ATOM 690 N N . THR A 1 88 ? 2.044 3.497 9.316 1.00 98.19 88 THR A N 1
ATOM 691 C CA . THR A 1 88 ? 1.129 3.915 10.385 1.00 98.19 88 THR A CA 1
ATOM 692 C C . THR A 1 88 ? -0.294 3.486 10.083 1.00 98.19 88 THR A C 1
ATOM 694 O O . THR A 1 88 ? -0.783 3.765 8.988 1.00 98.19 88 THR A O 1
ATOM 697 N N . LEU A 1 89 ? -0.967 2.891 11.069 1.00 98.00 89 LEU A N 1
ATOM 698 C CA . LEU A 1 89 ? -2.413 2.691 11.065 1.00 98.00 89 LEU A CA 1
ATOM 699 C C . LEU A 1 89 ? -3.046 3.618 12.094 1.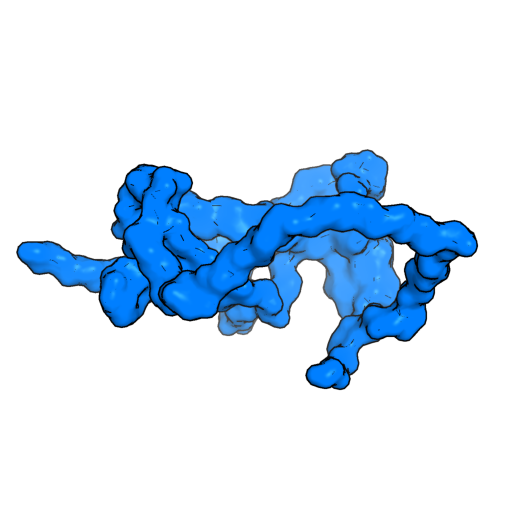00 98.00 89 LEU A C 1
ATOM 701 O O . LEU A 1 89 ? -2.729 3.540 13.277 1.00 98.00 89 LEU A O 1
ATOM 705 N N . THR A 1 90 ? -3.945 4.489 11.653 1.00 97.12 90 THR A N 1
ATOM 706 C CA . THR A 1 90 ? -4.695 5.407 12.517 1.00 97.12 90 THR A CA 1
ATOM 707 C C . THR A 1 90 ? -6.174 5.036 12.480 1.00 97.12 90 THR A C 1
ATOM 709 O O . THR A 1 90 ? -6.688 4.826 11.379 1.00 97.12 90 THR A O 1
ATOM 712 N N . PRO A 1 91 ? -6.869 4.956 13.632 1.00 95.94 91 PRO A N 1
ATOM 713 C CA . PRO A 1 91 ? -8.306 4.709 13.660 1.00 95.94 91 PRO A CA 1
ATOM 714 C C . PRO A 1 91 ? -9.052 5.681 12.743 1.00 95.94 91 PRO A C 1
ATOM 716 O O . PRO A 1 91 ? -8.827 6.890 12.802 1.00 95.94 91 PRO A O 1
ATOM 719 N N . GLY A 1 92 ? -9.903 5.136 11.883 1.00 90.62 92 GLY A N 1
ATOM 720 C CA . GLY A 1 92 ? -10.817 5.880 11.028 1.00 90.62 92 GLY A CA 1
ATOM 721 C C . GLY A 1 92 ? -12.270 5.628 11.421 1.00 90.62 92 GLY A C 1
ATOM 722 O O . GLY A 1 92 ? -12.569 5.155 12.522 1.00 90.62 92 GLY A O 1
ATOM 723 N N . ASP A 1 93 ? -13.170 5.939 10.497 1.00 85.75 93 ASP A N 1
ATOM 724 C CA . ASP A 1 93 ? -14.605 5.743 10.676 1.00 85.75 93 ASP A CA 1
ATOM 725 C C . ASP A 1 93 ? -14.997 4.263 10.534 1.00 85.75 93 ASP A C 1
ATOM 727 O O . ASP A 1 93 ? -14.283 3.463 9.927 1.00 85.75 93 ASP A O 1
ATOM 731 N N . ASP A 1 94 ? -16.137 3.889 11.122 1.00 85.38 94 ASP A N 1
ATOM 732 C CA . ASP A 1 94 ? -16.768 2.567 10.976 1.00 85.38 94 ASP A CA 1
ATOM 733 C C . ASP A 1 94 ? -15.853 1.359 11.270 1.00 85.38 94 ASP A C 1
ATOM 735 O O . ASP A 1 94 ? -16.038 0.259 10.749 1.00 85.38 94 ASP A O 1
ATOM 739 N N . GLY A 1 95 ? -14.854 1.547 12.140 1.00 86.75 95 GLY A N 1
ATOM 740 C CA . GLY A 1 95 ? -13.899 0.501 12.518 1.00 86.75 95 GLY A CA 1
ATOM 741 C C . GLY A 1 95 ? -12.815 0.219 11.471 1.00 86.75 95 GLY A C 1
ATOM 742 O O . GLY A 1 95 ? -12.057 -0.740 11.632 1.00 86.75 95 GLY A O 1
ATOM 743 N N . ALA A 1 96 ? -12.723 1.039 10.421 1.00 93.88 96 ALA A N 1
ATOM 744 C CA . ALA A 1 96 ? -11.600 1.043 9.495 1.00 93.88 96 ALA A CA 1
ATOM 745 C C . ALA A 1 96 ? -10.385 1.772 10.093 1.00 93.88 96 ALA A C 1
ATOM 747 O O . ALA A 1 96 ? -10.482 2.509 11.075 1.00 93.88 96 ALA A O 1
ATOM 748 N N . PHE A 1 97 ? -9.223 1.584 9.474 1.00 97.19 97 PHE A N 1
ATOM 749 C CA . PHE A 1 97 ? -7.988 2.288 9.796 1.00 97.19 97 PHE A CA 1
ATOM 750 C C . PHE A 1 97 ? -7.411 2.924 8.539 1.00 97.19 97 PHE A C 1
ATOM 752 O O . PHE A 1 97 ? -7.325 2.282 7.493 1.00 97.19 97 PHE A O 1
ATOM 759 N N . THR A 1 98 ? -6.967 4.173 8.656 1.00 97.38 98 THR A N 1
ATOM 760 C CA . THR A 1 98 ? -6.156 4.829 7.629 1.00 97.38 98 THR A CA 1
ATOM 761 C C . THR A 1 98 ? -4.731 4.302 7.711 1.00 97.38 98 THR A C 1
ATOM 763 O O . THR A 1 98 ? -4.109 4.376 8.768 1.00 97.38 98 THR A O 1
ATOM 766 N N . LEU A 1 99 ? -4.211 3.817 6.590 1.00 98.25 99 LEU A N 1
ATOM 767 C CA . LEU A 1 99 ? -2.857 3.310 6.427 1.00 98.25 99 LEU A CA 1
ATOM 768 C C . LEU A 1 99 ? -2.012 4.323 5.651 1.00 98.25 99 LEU A C 1
ATOM 770 O O . LEU A 1 99 ? -2.416 4.803 4.588 1.00 98.25 99 LEU A O 1
ATOM 774 N N . ARG A 1 100 ? -0.816 4.623 6.157 1.00 98.56 100 ARG A N 1
ATOM 775 C CA . ARG A 1 100 ? 0.208 5.390 5.432 1.00 98.56 100 ARG A CA 1
ATOM 776 C C . ARG A 1 100 ? 1.544 4.678 5.492 1.00 98.56 100 ARG A C 1
ATOM 778 O O . ARG A 1 100 ? 1.897 4.144 6.537 1.00 98.56 100 ARG A O 1
ATOM 785 N N . MET A 1 101 ? 2.277 4.711 4.385 1.00 98.56 101 MET A N 1
ATOM 786 C CA . MET A 1 101 ? 3.679 4.313 4.311 1.00 98.56 101 MET A CA 1
ATOM 787 C C . MET A 1 101 ? 4.498 5.526 3.881 1.00 98.56 101 MET A C 1
ATOM 789 O O . MET A 1 101 ? 4.364 5.981 2.744 1.00 98.56 101 MET A O 1
ATOM 793 N N . THR A 1 102 ? 5.306 6.064 4.789 1.00 98.56 102 THR A N 1
ATOM 794 C CA . THR A 1 102 ? 6.062 7.306 4.600 1.00 98.56 102 THR A CA 1
ATOM 795 C C . THR A 1 102 ? 7.558 7.008 4.523 1.00 98.56 102 THR A C 1
ATOM 797 O O . THR A 1 102 ? 8.088 6.308 5.385 1.00 98.56 102 THR A O 1
ATOM 800 N N . ASN A 1 103 ? 8.245 7.560 3.523 1.00 97.25 103 ASN A N 1
ATOM 801 C CA . ASN A 1 103 ? 9.697 7.425 3.367 1.00 97.25 103 ASN A CA 1
ATOM 802 C C . ASN A 1 103 ? 10.485 8.367 4.315 1.00 97.25 103 ASN A C 1
ATOM 804 O O . ASN A 1 103 ? 9.886 9.232 4.971 1.00 97.25 103 ASN A O 1
ATOM 808 N N . PRO A 1 104 ? 11.830 8.271 4.371 1.00 97.31 104 PRO A N 1
ATOM 809 C CA . PRO A 1 104 ? 12.657 9.135 5.223 1.00 97.31 104 PRO A CA 1
ATOM 810 C C . PRO A 1 104 ? 12.541 10.636 4.921 1.00 97.31 104 PRO A C 1
ATOM 812 O O . PRO A 1 104 ? 12.737 11.462 5.811 1.00 97.31 104 PRO A O 1
ATOM 815 N N . ALA A 1 105 ? 12.171 11.006 3.690 1.00 96.25 105 ALA A N 1
ATOM 816 C CA . ALA A 1 105 ? 11.920 12.393 3.298 1.00 96.25 105 ALA A CA 1
ATOM 817 C C . ALA A 1 105 ? 10.558 12.931 3.789 1.00 96.25 105 ALA A C 1
ATOM 819 O O . ALA A 1 105 ? 10.201 14.070 3.492 1.00 96.25 105 ALA A O 1
ATOM 820 N N . GLY A 1 106 ? 9.774 12.131 4.519 1.00 96.94 106 GLY A N 1
ATOM 821 C CA . GLY A 1 106 ? 8.453 12.522 5.011 1.00 96.94 106 GLY A CA 1
ATOM 822 C C . GLY A 1 106 ? 7.362 12.490 3.940 1.00 96.94 106 GLY A C 1
ATOM 823 O O . GLY A 1 106 ? 6.290 13.054 4.150 1.00 96.94 106 GLY A O 1
ATOM 824 N N . THR A 1 107 ? 7.619 11.848 2.799 1.00 97.25 107 THR A N 1
ATOM 825 C CA . THR A 1 107 ? 6.659 11.731 1.699 1.00 97.25 107 THR A CA 1
ATOM 826 C C . THR A 1 107 ? 5.902 10.412 1.786 1.00 97.25 107 THR A C 1
ATOM 828 O O . THR A 1 107 ? 6.505 9.355 1.966 1.00 97.25 107 THR A O 1
ATOM 831 N N . ASP A 1 108 ? 4.578 10.461 1.642 1.00 98.12 108 ASP A N 1
ATOM 832 C CA . ASP A 1 108 ? 3.749 9.258 1.626 1.00 98.12 108 ASP A CA 1
ATOM 833 C C . ASP A 1 108 ? 3.881 8.533 0.284 1.00 98.12 108 ASP A C 1
ATOM 835 O O . ASP A 1 108 ? 3.424 9.023 -0.751 1.00 98.12 108 ASP A O 1
ATOM 839 N N . CYS A 1 109 ? 4.486 7.348 0.316 1.00 97.81 109 CYS A N 1
ATOM 840 C CA . CYS A 1 109 ? 4.623 6.454 -0.830 1.00 97.81 109 CYS A CA 1
ATOM 841 C C . CYS A 1 109 ? 3.365 5.615 -1.045 1.00 97.81 109 CYS A C 1
ATOM 843 O O . CYS A 1 109 ? 2.980 5.377 -2.189 1.00 97.81 109 CYS A O 1
ATOM 845 N N . VAL A 1 110 ? 2.680 5.226 0.034 1.00 98.38 110 VAL A N 1
ATOM 846 C CA . VAL A 1 110 ? 1.389 4.527 -0.020 1.00 98.38 110 VAL A CA 1
ATOM 847 C C . VAL A 1 110 ? 0.407 5.198 0.925 1.00 98.38 110 VAL A C 1
ATOM 849 O O . VAL A 1 110 ? 0.734 5.487 2.075 1.00 98.38 110 VAL A O 1
ATOM 852 N N . VAL A 1 111 ? -0.812 5.421 0.440 1.00 98.12 111 VAL A N 1
ATOM 853 C CA . VAL A 1 111 ? -1.947 5.868 1.256 1.00 98.12 111 VAL A CA 1
ATOM 854 C C . VAL A 1 111 ? -3.125 4.940 1.025 1.00 98.12 111 VAL A C 1
ATOM 856 O O . VAL A 1 111 ? -3.423 4.581 -0.118 1.00 98.12 111 VAL A O 1
ATOM 859 N N . GLY A 1 112 ? -3.812 4.558 2.092 1.00 95.81 112 GLY A N 1
ATOM 860 C CA . GLY A 1 112 ? -4.922 3.630 1.989 1.00 95.81 112 GLY A CA 1
ATOM 861 C C . GLY A 1 112 ? -5.771 3.543 3.239 1.00 95.81 112 GLY A C 1
ATOM 862 O O . GLY A 1 112 ? -5.578 4.271 4.207 1.00 95.81 112 GLY A O 1
ATOM 863 N N . GLU A 1 113 ? -6.718 2.624 3.185 1.00 96.31 113 GLU A N 1
ATOM 864 C CA . GLU A 1 113 ? -7.568 2.233 4.293 1.00 96.31 113 GLU A CA 1
ATOM 865 C C . GLU A 1 113 ? -7.713 0.719 4.314 1.00 96.31 113 GLU A C 1
ATOM 867 O O . GLU A 1 113 ? -7.729 0.064 3.266 1.00 96.31 113 GLU A O 1
ATOM 872 N N . VAL A 1 114 ? -7.842 0.183 5.519 1.00 96.88 114 VAL A N 1
ATOM 873 C CA . VAL A 1 114 ? -8.071 -1.235 5.777 1.00 96.88 114 VAL A CA 1
ATOM 874 C C . VAL A 1 114 ? -9.195 -1.393 6.784 1.00 96.88 114 VAL A C 1
ATOM 876 O O . VAL A 1 114 ? -9.362 -0.567 7.680 1.00 96.88 114 VAL A O 1
ATOM 879 N N . GLY A 1 115 ? -9.960 -2.466 6.663 1.00 96.00 115 GLY A N 1
ATOM 880 C CA . GLY A 1 115 ? -11.043 -2.757 7.592 1.00 96.00 115 GLY A CA 1
ATOM 881 C C . GLY A 1 115 ? -11.415 -4.228 7.583 1.00 96.00 115 GLY A C 1
ATOM 882 O O . GLY A 1 115 ? -10.873 -5.020 6.813 1.00 96.00 115 GLY A O 1
ATOM 883 N N . ARG A 1 116 ? -12.341 -4.595 8.468 1.00 94.62 116 ARG A N 1
ATOM 884 C CA . ARG A 1 116 ? -12.945 -5.931 8.539 1.00 94.62 116 ARG A CA 1
ATOM 885 C C . ARG A 1 116 ? -14.424 -5.867 8.172 1.00 94.62 116 ARG A C 1
ATOM 887 O O . ARG A 1 116 ? -15.068 -4.841 8.360 1.00 94.62 116 ARG A O 1
ATOM 894 N N . GLY A 1 117 ? -14.962 -6.983 7.696 1.00 91.31 117 GLY A N 1
ATOM 895 C CA . GLY A 1 117 ? -16.335 -7.097 7.220 1.00 91.31 117 GLY A CA 1
ATOM 896 C C . GLY A 1 117 ? -16.483 -6.658 5.765 1.00 91.31 117 GLY A C 1
ATOM 897 O O . GLY A 1 117 ? -15.557 -6.775 4.963 1.00 91.31 117 GLY A O 1
ATOM 898 N N . ALA A 1 118 ? -17.672 -6.172 5.413 1.00 86.06 118 ALA A N 1
ATOM 899 C CA . ALA A 1 118 ? -17.941 -5.683 4.068 1.00 86.06 118 ALA A CA 1
ATOM 900 C C . ALA A 1 118 ? -17.129 -4.412 3.785 1.00 86.06 118 ALA A C 1
ATOM 902 O O . ALA A 1 118 ? -17.097 -3.498 4.607 1.00 86.06 118 ALA A O 1
ATOM 903 N N . ASN A 1 119 ? -16.497 -4.344 2.613 1.00 86.06 119 ASN A N 1
ATOM 904 C CA . ASN A 1 119 ? -15.861 -3.119 2.145 1.00 86.06 119 ASN A CA 1
ATOM 905 C C . ASN A 1 119 ? -16.950 -2.100 1.765 1.00 86.06 119 ASN A C 1
ATOM 907 O O . ASN A 1 119 ? -17.683 -2.362 0.807 1.00 86.06 119 ASN A O 1
ATOM 911 N N . PRO A 1 120 ? -17.045 -0.935 2.433 1.00 82.56 120 PRO A N 1
ATOM 912 C CA . PRO A 1 120 ? -18.063 0.066 2.115 1.00 82.56 120 PRO A CA 1
ATOM 913 C C . PRO A 1 120 ? -17.981 0.562 0.666 1.00 82.56 120 PRO A C 1
ATOM 915 O O . PRO A 1 120 ? -18.998 0.876 0.058 1.00 82.56 120 PRO A O 1
ATOM 918 N N . ALA A 1 121 ? -16.781 0.576 0.077 1.00 80.06 121 ALA A N 1
ATOM 919 C CA . ALA A 1 121 ? -16.578 0.992 -1.310 1.00 80.06 121 ALA A CA 1
ATOM 920 C C . ALA A 1 121 ? -17.124 -0.011 -2.341 1.00 80.0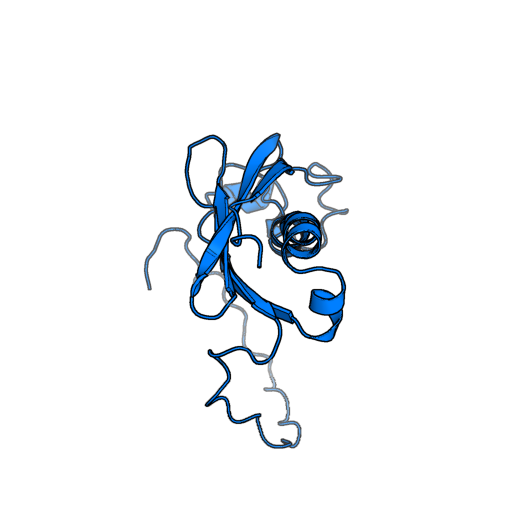6 121 ALA A C 1
ATOM 922 O O . ALA A 1 121 ? -17.200 0.318 -3.521 1.00 80.06 121 ALA A O 1
ATOM 923 N N . LEU A 1 122 ? -17.478 -1.225 -1.911 1.00 82.56 122 LEU A N 1
ATOM 924 C CA . LEU A 1 122 ? -18.068 -2.260 -2.758 1.00 82.56 122 LEU A CA 1
ATOM 925 C C . LEU A 1 122 ? -19.559 -2.471 -2.474 1.00 82.56 122 LEU A C 1
ATOM 927 O O . LEU A 1 122 ? -20.139 -3.397 -3.029 1.00 82.56 122 LEU A O 1
ATOM 931 N N . ALA A 1 123 ? -20.186 -1.635 -1.637 1.00 84.06 123 ALA A N 1
ATOM 932 C CA . ALA A 1 123 ? -21.605 -1.771 -1.303 1.00 84.06 123 ALA A CA 1
ATOM 933 C C . ALA A 1 123 ? -22.504 -1.746 -2.553 1.00 84.06 123 ALA A C 1
ATOM 935 O O . ALA A 1 123 ? -23.448 -2.526 -2.646 1.00 84.06 123 ALA A O 1
ATOM 936 N N . ASP A 1 124 ? -22.140 -0.912 -3.529 1.00 85.06 124 ASP A N 1
ATOM 937 C CA . ASP A 1 124 ? -22.853 -0.755 -4.800 1.00 85.06 124 ASP A CA 1
ATOM 938 C C . ASP A 1 124 ? -22.137 -1.452 -5.970 1.00 85.06 124 ASP A C 1
ATOM 940 O O . ASP A 1 124 ? -22.473 -1.234 -7.135 1.00 85.06 124 ASP A O 1
ATOM 944 N N . PHE A 1 125 ? -21.107 -2.261 -5.692 1.00 84.00 125 PHE A N 1
ATOM 945 C CA . PHE A 1 125 ? -20.391 -2.971 -6.743 1.00 84.00 125 PHE A CA 1
ATOM 946 C C . PHE A 1 125 ? -21.233 -4.145 -7.236 1.00 84.00 125 PHE A C 1
ATOM 948 O O . PHE A 1 125 ? -21.412 -5.137 -6.530 1.00 84.00 125 PHE A O 1
ATOM 955 N N . GLU A 1 126 ? -21.716 -4.047 -8.470 1.00 83.69 126 GLU A N 1
ATOM 956 C CA . GLU A 1 126 ? -22.354 -5.163 -9.155 1.00 83.69 126 GLU A CA 1
ATOM 957 C C . GLU A 1 126 ? -21.268 -6.067 -9.763 1.00 83.69 126 GLU A C 1
ATOM 959 O O . GLU A 1 126 ? -20.511 -5.618 -10.632 1.00 83.69 126 GLU A O 1
ATOM 964 N N . PRO A 1 127 ? -21.140 -7.333 -9.319 1.00 80.44 127 PRO A N 1
ATOM 965 C CA . PRO A 1 127 ? -20.182 -8.252 -9.910 1.00 80.44 127 PRO A CA 1
ATOM 966 C C . PRO A 1 127 ? -20.463 -8.419 -11.405 1.00 80.44 127 PRO A C 1
ATOM 968 O O . PRO A 1 127 ? -21.630 -8.529 -11.794 1.00 80.44 127 PRO A O 1
ATOM 971 N N . PRO A 1 128 ? -19.425 -8.491 -12.257 1.00 83.25 128 PRO A N 1
ATOM 972 C CA . PRO A 1 128 ? -19.645 -8.751 -13.666 1.00 83.25 128 PRO A CA 1
ATOM 973 C C . PRO A 1 128 ? -20.369 -10.089 -13.832 1.00 83.25 128 PRO A C 1
ATOM 975 O O . PRO A 1 128 ? -20.019 -11.096 -13.208 1.00 83.25 128 PRO A O 1
ATOM 978 N N . GLY A 1 129 ? -21.378 -10.101 -14.701 1.00 86.06 129 GLY A N 1
ATOM 979 C CA . GLY A 1 129 ? -22.005 -11.339 -15.137 1.00 86.06 129 GLY A CA 1
ATOM 980 C C . GLY A 1 129 ? -20.990 -12.260 -15.817 1.00 86.06 129 GLY A C 1
ATOM 981 O O . GLY A 1 129 ? -19.935 -11.832 -16.291 1.00 86.06 129 GLY A O 1
ATOM 982 N N . ARG A 1 130 ? -21.316 -13.552 -15.892 1.00 87.38 130 ARG A N 1
ATOM 983 C CA . ARG A 1 130 ? -20.503 -14.510 -16.645 1.00 87.38 130 ARG A CA 1
ATOM 984 C C . ARG A 1 130 ? -20.476 -14.090 -18.118 1.00 87.38 130 ARG A C 1
ATOM 986 O O . ARG A 1 130 ? -21.528 -14.015 -18.745 1.00 87.38 130 ARG A O 1
ATOM 993 N N . MET A 1 131 ? -19.287 -13.830 -18.652 1.00 85.38 131 MET A N 1
ATOM 994 C CA . MET A 1 131 ? -19.082 -13.514 -20.066 1.00 85.38 131 MET A CA 1
ATOM 995 C C . MET A 1 131 ? -18.471 -14.714 -20.785 1.00 85.38 131 MET A C 1
ATOM 997 O O . MET A 1 131 ? -17.614 -15.404 -20.227 1.00 85.38 131 MET A O 1
ATOM 1001 N N . ASP A 1 132 ? -18.897 -14.943 -22.025 1.00 91.06 132 ASP A N 1
ATOM 1002 C CA . ASP A 1 132 ? -18.198 -15.855 -22.925 1.00 91.06 132 ASP A CA 1
ATOM 1003 C C . ASP A 1 132 ? -16.882 -15.206 -23.392 1.00 91.06 132 ASP A C 1
ATOM 1005 O O . ASP A 1 132 ? -16.834 -13.986 -23.588 1.00 91.06 132 ASP A O 1
ATOM 1009 N N . PRO A 1 133 ? -15.796 -15.981 -23.563 1.00 89.06 133 PRO A N 1
ATOM 1010 C CA . PRO A 1 133 ? -14.530 -15.440 -24.036 1.00 89.06 133 PRO A CA 1
ATOM 1011 C C . PRO A 1 133 ? -14.700 -14.847 -25.438 1.00 89.06 133 PRO A C 1
ATOM 1013 O O . PRO A 1 133 ? -15.101 -15.536 -26.377 1.00 89.06 133 PRO A O 1
ATOM 1016 N N . ALA A 1 134 ? -14.364 -13.567 -25.591 1.00 85.25 134 ALA A N 1
ATOM 1017 C CA . ALA A 1 134 ? -14.233 -12.957 -26.905 1.00 85.25 134 ALA A CA 1
ATOM 1018 C C . ALA A 1 134 ? -12.944 -13.465 -27.584 1.00 85.25 134 ALA A C 1
ATOM 1020 O O . ALA A 1 134 ? -11.926 -13.633 -26.905 1.00 85.25 134 ALA A O 1
ATOM 1021 N N . PRO A 1 135 ? -12.951 -13.709 -28.907 1.00 88.12 135 PRO A N 1
ATOM 1022 C CA . PRO A 1 135 ? -11.731 -14.043 -29.632 1.00 88.12 135 PRO A CA 1
ATOM 1023 C C . PRO A 1 135 ? -10.707 -12.906 -29.506 1.00 88.12 135 PRO A C 1
ATOM 1025 O O . PRO A 1 135 ? -11.061 -11.727 -29.584 1.00 88.12 135 PRO A O 1
ATOM 1028 N N . ALA A 1 136 ? -9.436 -13.264 -29.307 1.00 84.31 136 ALA A N 1
ATOM 1029 C CA . ALA A 1 136 ? -8.350 -12.291 -29.260 1.00 84.31 136 ALA A CA 1
ATOM 1030 C C . ALA A 1 136 ? -8.222 -11.560 -30.614 1.00 84.31 136 ALA A C 1
ATOM 1032 O O . ALA A 1 136 ? -8.436 -12.186 -31.656 1.00 84.31 136 ALA A O 1
ATOM 1033 N N . PRO A 1 137 ? -7.866 -10.261 -30.626 1.00 86.19 137 PRO A N 1
ATOM 1034 C CA . PRO A 1 137 ? -7.555 -9.563 -31.868 1.00 86.19 137 PRO A CA 1
ATOM 1035 C C . PRO A 1 137 ? -6.403 -10.260 -32.610 1.00 86.19 137 PRO A C 1
ATOM 1037 O O . PRO A 1 137 ? -5.394 -10.600 -31.990 1.00 86.19 137 PRO A O 1
ATOM 1040 N N . ASP A 1 138 ? -6.548 -10.437 -33.926 1.00 84.62 138 ASP A N 1
ATOM 1041 C CA . ASP A 1 138 ? -5.504 -10.953 -34.819 1.00 84.62 138 ASP A CA 1
ATOM 1042 C C . ASP A 1 138 ? -5.243 -9.941 -35.957 1.00 84.62 138 ASP A C 1
ATOM 1044 O O . ASP A 1 138 ? -6.139 -9.710 -36.780 1.00 84.62 138 ASP A O 1
ATOM 1048 N N . PRO A 1 139 ? -4.064 -9.285 -35.998 1.00 87.12 139 PRO A N 1
ATOM 1049 C CA . PRO A 1 139 ? -2.925 -9.467 -35.094 1.00 87.12 139 PRO A CA 1
ATOM 1050 C C . PRO A 1 139 ? -3.161 -8.852 -33.699 1.00 87.12 139 PRO A C 1
ATOM 1052 O O . PRO A 1 139 ? -4.015 -7.972 -33.545 1.00 87.12 139 PRO A O 1
ATOM 1055 N N . PRO A 1 140 ? -2.367 -9.246 -32.683 1.00 79.19 140 PRO A N 1
ATOM 1056 C CA . PRO A 1 140 ? -2.374 -8.583 -31.387 1.00 79.19 140 PRO A CA 1
ATOM 1057 C C . PRO A 1 140 ? -2.109 -7.077 -31.547 1.00 79.19 140 PRO A C 1
ATOM 1059 O O . PRO A 1 140 ? -1.267 -6.687 -32.365 1.00 79.19 140 PRO A O 1
ATOM 1062 N N . PRO A 1 141 ? -2.783 -6.207 -30.775 1.00 78.38 141 PRO A N 1
ATOM 1063 C CA . PRO A 1 141 ? -2.477 -4.785 -30.786 1.00 78.38 141 PRO A CA 1
ATOM 1064 C C . PRO A 1 141 ? -1.014 -4.559 -30.387 1.00 78.38 141 PRO A C 1
ATOM 1066 O O . PRO A 1 141 ? -0.504 -5.169 -29.448 1.00 78.38 141 PRO A O 1
ATOM 1069 N N . ALA A 1 142 ? -0.333 -3.666 -31.105 1.00 77.44 142 ALA A N 1
ATOM 1070 C CA . ALA A 1 142 ? 1.044 -3.315 -30.788 1.00 77.44 142 ALA A CA 1
ATOM 1071 C C . ALA A 1 142 ? 1.106 -2.572 -29.443 1.00 77.44 142 ALA A C 1
ATOM 1073 O O . ALA A 1 142 ? 0.487 -1.516 -29.292 1.00 77.44 142 ALA A O 1
ATOM 1074 N N . LEU A 1 143 ? 1.890 -3.089 -28.495 1.00 62.31 143 LEU A N 1
ATOM 1075 C CA . LEU A 1 143 ? 2.281 -2.353 -27.293 1.00 62.31 143 LEU A CA 1
ATOM 1076 C C . LEU A 1 143 ? 3.213 -1.212 -27.722 1.00 62.31 143 LEU A C 1
ATOM 1078 O O . LEU A 1 143 ? 4.335 -1.455 -28.165 1.00 62.31 143 LEU A O 1
ATOM 1082 N N . ARG A 1 144 ? 2.741 0.036 -27.653 1.00 62.03 144 ARG A N 1
ATOM 1083 C CA . ARG A 1 144 ? 3.562 1.217 -27.950 1.00 62.03 144 ARG A CA 1
ATOM 1084 C C . ARG A 1 144 ? 4.084 1.810 -26.642 1.00 62.03 144 ARG A C 1
ATOM 1086 O O . ARG A 1 144 ? 3.299 2.200 -25.785 1.00 62.03 144 ARG A O 1
ATOM 1093 N N . GLY A 1 145 ? 5.408 1.857 -26.486 1.00 56.75 145 GLY A N 1
ATOM 1094 C CA . GLY A 1 145 ? 6.084 2.395 -25.295 1.00 56.75 145 GLY A CA 1
ATOM 1095 C C . GLY A 1 145 ? 6.185 3.926 -25.246 1.00 56.75 145 GLY A C 1
ATOM 1096 O O . GLY A 1 145 ? 6.778 4.471 -24.324 1.00 56.75 145 GLY A O 1
ATOM 1097 N N . ASP A 1 146 ? 5.626 4.641 -26.224 1.00 62.00 146 ASP A N 1
ATOM 1098 C CA . ASP A 1 146 ? 5.654 6.108 -26.303 1.00 62.00 146 ASP A CA 1
ATOM 1099 C C . ASP A 1 146 ? 4.651 6.795 -25.359 1.00 62.00 146 ASP A C 1
ATOM 1101 O O . ASP A 1 146 ? 4.740 8.006 -25.137 1.00 62.00 146 ASP A O 1
ATOM 1105 N N . ALA A 1 147 ? 3.719 6.031 -24.783 1.00 52.78 147 ALA A N 1
ATOM 1106 C CA . ALA A 1 147 ? 2.591 6.561 -24.030 1.00 52.78 147 ALA A CA 1
ATOM 1107 C C . ALA A 1 147 ? 2.850 6.788 -22.532 1.00 52.78 147 ALA A C 1
ATOM 1109 O O . ALA A 1 147 ? 2.020 7.422 -21.902 1.00 52.78 147 ALA A O 1
ATOM 1110 N N . ALA A 1 148 ? 3.952 6.329 -21.933 1.00 52.12 148 ALA A N 1
ATOM 1111 C CA . ALA A 1 148 ? 4.160 6.444 -20.483 1.00 52.12 148 ALA A CA 1
ATOM 1112 C C . ALA A 1 148 ? 5.400 7.282 -20.148 1.00 52.12 148 ALA A C 1
ATOM 1114 O O . ALA A 1 148 ? 6.448 6.759 -19.781 1.00 52.12 148 ALA A O 1
ATOM 1115 N N . ARG A 1 149 ? 5.294 8.611 -20.266 1.00 51.31 149 ARG A N 1
ATOM 1116 C CA . ARG A 1 149 ? 6.310 9.512 -19.702 1.00 51.31 149 ARG A CA 1
ATOM 1117 C C . ARG A 1 149 ? 6.010 9.747 -18.225 1.00 51.31 149 ARG A C 1
ATOM 1119 O O . ARG A 1 149 ? 4.957 10.289 -17.889 1.00 51.31 149 ARG A O 1
ATOM 1126 N N . ALA A 1 150 ? 6.937 9.366 -17.350 1.00 49.22 150 ALA A N 1
ATOM 1127 C CA . ALA A 1 150 ? 6.863 9.708 -15.934 1.00 49.22 150 ALA A CA 1
ATOM 1128 C C . ALA A 1 150 ? 6.787 11.240 -15.759 1.00 49.22 150 ALA A C 1
ATOM 1130 O O . ALA A 1 150 ? 7.484 11.990 -16.441 1.00 49.22 150 ALA A O 1
ATOM 1131 N N . GLY A 1 151 ? 5.915 11.715 -14.863 1.00 49.22 151 GLY A N 1
ATOM 1132 C CA . GLY A 1 151 ? 5.786 13.143 -14.540 1.00 49.22 151 GLY A CA 1
ATOM 1133 C C . GLY A 1 151 ? 4.858 13.965 -15.444 1.00 49.22 151 GLY A C 1
ATOM 1134 O O . GLY A 1 151 ? 4.762 15.176 -15.250 1.00 49.22 151 GLY A O 1
ATOM 1135 N N . VAL A 1 152 ? 4.145 13.346 -16.390 1.00 48.44 152 VAL A N 1
ATOM 1136 C CA . VAL A 1 152 ? 3.083 14.018 -17.158 1.00 48.44 152 VAL A CA 1
ATOM 1137 C C . VAL A 1 152 ? 1.732 13.625 -16.562 1.00 48.44 152 VAL A C 1
ATOM 1139 O O . VAL A 1 152 ? 1.402 12.443 -16.492 1.00 48.44 152 VAL A O 1
ATOM 1142 N N . ALA A 1 153 ? 0.975 14.605 -16.068 1.00 36.28 153 ALA A N 1
ATOM 1143 C CA . ALA A 1 153 ? -0.381 14.373 -15.582 1.00 36.28 153 ALA A CA 1
ATOM 1144 C C . ALA A 1 153 ? -1.312 14.056 -16.764 1.00 36.28 153 ALA A C 1
ATOM 1146 O O . ALA A 1 153 ? -1.274 14.764 -17.773 1.00 36.28 153 ALA A O 1
ATOM 1147 N N . TRP A 1 154 ? -2.127 13.013 -16.611 1.00 41.66 154 TRP A N 1
ATOM 1148 C CA . TRP A 1 154 ? -3.300 12.744 -17.447 1.00 41.66 154 TRP A CA 1
ATOM 1149 C C . TRP A 1 154 ? -4.529 13.400 -16.826 1.00 41.66 154 TRP A C 1
ATOM 1151 O O . TRP A 1 154 ? -4.633 13.356 -15.575 1.00 41.66 154 TRP A O 1
#

Mean predicted aligned error: 8.81 Å

Solvent-accessible surface area (backbone atoms only — not comparable to full-atom values): 9428 Å² total; per-residue (Å²): 132,82,79,81,64,70,46,78,47,76,47,70,37,70,54,84,61,56,90,37,68,87,74,44,92,53,62,64,37,22,43,66,52,15,38,78,61,70,43,100,37,34,39,45,55,67,67,61,61,54,53,70,46,48,65,58,47,36,77,71,69,35,70,65,34,82,83,37,37,41,74,50,72,45,83,70,45,86,51,40,61,68,36,52,32,40,36,37,38,34,68,48,70,97,76,23,27,38,37,38,32,27,38,77,88,71,46,61,24,30,46,33,38,37,37,62,57,81,51,76,90,49,73,83,61,75,76,82,73,94,73,80,87,74,82,77,66,84,74,68,81,82,88,69,82,85,78,74,61,73,93,63,88,130

Sequence (154 aa):
MTAAETREWRVVAFLDDEDDPAALVDPVHSPELARELGFAGALVAGDNVWGWSVPAILETLGDAWLDHGWARFRFRQPVYPGDEVRITLTPGDDGAFTLRMTNPAGTDCVVGEVGRGANPALADFEPPGRMDPAPAPDPPPALRGDAARAGVAW

Secondary structure (DSSP, 8-state):
-PPP--EEEEEE---TTTT-TTT-SSGGGSHHHHHHTT-SSPPPPHHHHHHTTHHHHHHHH-TTHHHHEEEEEEE-S---TT-EEEEEEEE-GGG-EEEEEE-TTS-EEEEEEEEESS-GGGTT-PPPPP-PPPPPPSSPPP--GGG--TT---

Foldseek 3Di:
DDDQAKDKDKDQDADPPQVDCVVDPDNCQHQVNVVVLPHPGGFDDPCSVVVVCVVVCCVRANPCCVVFKDKDKDFDDTDDHRWTWMWMWGDDPPAKTWIFTATPVRDTRMTIIMHGHDDPVCPVPDDDDDDDDDDADVVHDDDDPPPDRPPDDD